Protein AF-A0A2V4CWS7-F1 (afdb_monomer_lite)

Radius of gyration: 24.51 Å; chains: 1; bounding box: 52×24×79 Å

Structure (mmCIF, N/CA/C/O backbone):
data_AF-A0A2V4CWS7-F1
#
_entry.id   AF-A0A2V4CWS7-F1
#
loop_
_atom_site.group_PDB
_atom_site.id
_atom_site.type_symbol
_atom_site.label_atom_id
_atom_site.label_alt_id
_atom_site.label_comp_id
_atom_site.label_asym_id
_atom_site.label_entity_id
_atom_site.label_seq_id
_atom_site.pdbx_PDB_ins_code
_atom_site.Cartn_x
_atom_site.Cartn_y
_atom_site.Cartn_z
_atom_site.occupancy
_atom_site.B_iso_or_equiv
_atom_site.auth_seq_id
_atom_site.auth_comp_id
_atom_site.auth_asym_id
_atom_site.auth_atom_id
_atom_site.pdbx_PDB_model_num
ATOM 1 N N . MET A 1 1 ? 13.558 13.439 42.059 1.00 56.22 1 MET A N 1
ATOM 2 C CA . MET A 1 1 ? 12.792 12.190 41.834 1.00 56.22 1 MET A CA 1
ATOM 3 C C . MET A 1 1 ? 11.268 12.366 41.922 1.00 56.22 1 MET A C 1
ATOM 5 O O . MET A 1 1 ? 10.582 11.466 41.477 1.00 56.22 1 MET A O 1
ATOM 9 N N . GLN A 1 2 ? 10.715 13.491 42.409 1.00 59.56 2 GLN A N 1
ATOM 10 C CA . GLN A 1 2 ? 9.252 13.687 42.513 1.00 59.56 2 GLN A CA 1
ATOM 11 C C . GLN A 1 2 ? 8.524 13.942 41.176 1.00 59.56 2 GLN A C 1
ATOM 13 O O . GLN A 1 2 ? 7.379 13.542 41.034 1.00 59.56 2 GLN A O 1
ATOM 18 N N . ALA A 1 3 ? 9.189 14.529 40.176 1.00 64.94 3 ALA A N 1
ATOM 19 C CA . ALA A 1 3 ? 8.548 14.886 38.903 1.00 64.94 3 ALA A CA 1
ATOM 20 C C . ALA A 1 3 ? 8.101 13.682 38.047 1.00 64.94 3 ALA A C 1
ATOM 22 O O . ALA A 1 3 ? 7.233 13.827 37.197 1.00 64.94 3 ALA A O 1
ATOM 23 N N . SER A 1 4 ? 8.694 12.499 38.243 1.00 65.25 4 SER A N 1
ATOM 24 C CA . SER A 1 4 ? 8.361 11.310 37.446 1.00 65.25 4 SER A CA 1
ATOM 25 C C . SER A 1 4 ? 7.054 10.647 37.890 1.00 65.25 4 SER A C 1
ATOM 27 O O . SER A 1 4 ? 6.318 10.175 37.035 1.00 65.25 4 SER A O 1
ATOM 29 N N . GLY A 1 5 ? 6.741 10.660 39.192 1.00 77.62 5 GLY A N 1
ATOM 30 C CA . GLY A 1 5 ? 5.494 10.084 39.713 1.00 77.62 5 GLY A CA 1
ATOM 31 C C . GLY A 1 5 ? 4.255 10.906 39.352 1.00 77.62 5 GLY A C 1
ATOM 32 O O . GLY A 1 5 ? 3.229 10.339 39.008 1.00 77.62 5 GLY A O 1
ATOM 33 N N . ASP A 1 6 ? 4.388 12.233 39.339 1.00 81.94 6 ASP A N 1
ATOM 34 C CA . ASP A 1 6 ? 3.304 13.178 39.026 1.00 81.94 6 ASP A CA 1
ATOM 35 C C . ASP A 1 6 ? 2.840 13.059 37.556 1.00 81.94 6 ASP A C 1
ATOM 37 O O . ASP A 1 6 ? 1.653 13.054 37.237 1.00 81.94 6 ASP A O 1
ATOM 41 N N . ILE A 1 7 ? 3.790 12.862 36.632 1.00 78.75 7 ILE A N 1
ATOM 42 C CA . ILE A 1 7 ? 3.502 12.631 35.207 1.00 78.75 7 ILE A CA 1
ATOM 43 C C . ILE A 1 7 ? 2.825 11.270 34.996 1.00 78.75 7 ILE A C 1
ATOM 45 O O . ILE A 1 7 ? 1.936 11.149 34.156 1.00 78.75 7 ILE A O 1
ATOM 49 N N . GLU A 1 8 ? 3.242 10.246 35.738 1.00 79.75 8 GLU A N 1
ATOM 50 C CA . GLU A 1 8 ? 2.711 8.886 35.628 1.00 79.75 8 GLU A CA 1
ATOM 51 C C . GLU A 1 8 ? 1.284 8.784 36.190 1.00 79.75 8 GLU A C 1
ATOM 53 O O . GLU A 1 8 ? 0.434 8.129 35.589 1.00 79.75 8 GLU A O 1
ATOM 58 N N . GLU A 1 9 ? 0.987 9.520 37.264 1.00 82.00 9 GLU A N 1
ATOM 59 C CA . GLU A 1 9 ? -0.355 9.662 37.837 1.00 82.00 9 GLU A CA 1
ATOM 60 C C . GLU A 1 9 ? -1.305 10.411 36.889 1.00 82.00 9 GLU A C 1
ATOM 62 O O . GLU A 1 9 ? -2.401 9.930 36.596 1.00 82.00 9 GLU A O 1
ATOM 67 N N . HIS A 1 10 ? -0.862 11.527 36.300 1.00 78.69 10 HIS A N 1
ATOM 68 C CA . HIS A 1 10 ? -1.642 12.238 35.284 1.00 78.69 10 HIS A CA 1
ATOM 69 C C . HIS A 1 10 ? -1.823 11.434 33.984 1.00 78.69 10 HIS A C 1
ATOM 71 O O . HIS A 1 10 ? -2.877 11.511 33.353 1.00 78.69 10 HIS A O 1
ATOM 77 N N . LEU A 1 11 ? -0.836 10.630 33.575 1.00 78.69 11 LEU A N 1
ATOM 78 C CA . LEU A 1 11 ? -0.971 9.695 32.452 1.00 78.69 11 LEU A CA 1
ATOM 79 C C . LEU A 1 11 ? -1.973 8.579 32.758 1.00 78.69 11 LEU A C 1
ATOM 81 O O . LEU A 1 11 ? -2.758 8.222 31.8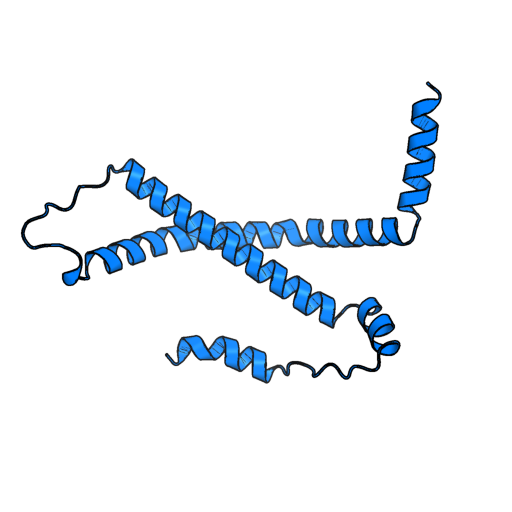79 1.00 78.69 11 LEU A O 1
ATOM 85 N N . ALA A 1 12 ? -1.966 8.043 33.979 1.00 77.81 12 ALA A N 1
ATOM 86 C CA . ALA A 1 12 ? -2.912 7.021 34.414 1.00 77.81 12 ALA A CA 1
ATOM 87 C C . ALA A 1 12 ? -4.354 7.555 34.413 1.00 77.81 12 ALA A C 1
ATOM 89 O O . ALA A 1 12 ? -5.248 6.893 33.885 1.00 77.81 12 ALA A O 1
ATOM 90 N N . ASP A 1 13 ? -4.562 8.781 34.894 1.00 79.69 13 ASP A N 1
ATOM 91 C CA . ASP A 1 13 ? -5.868 9.449 34.887 1.00 79.69 13 ASP A CA 1
ATOM 92 C C . ASP A 1 13 ? -6.350 9.753 33.450 1.00 79.69 13 ASP A C 1
ATOM 94 O O . ASP A 1 13 ? -7.499 9.492 33.078 1.00 79.69 13 ASP A O 1
ATOM 98 N N . LEU A 1 14 ? -5.441 10.181 32.561 1.00 79.69 14 LEU A N 1
ATOM 99 C CA . LEU A 1 14 ? -5.735 10.354 31.132 1.00 79.69 14 LEU A CA 1
ATOM 100 C C . LEU A 1 14 ? -6.043 9.028 30.421 1.00 79.69 14 LEU A C 1
ATOM 102 O O . LEU A 1 14 ? -6.895 9.005 29.528 1.00 79.69 14 LEU A O 1
ATOM 106 N N . MET A 1 15 ? -5.387 7.930 30.799 1.00 75.50 15 MET A N 1
ATOM 107 C CA . MET A 1 15 ? -5.651 6.594 30.259 1.00 75.50 15 MET A CA 1
ATOM 108 C C . MET A 1 15 ? -6.999 6.027 30.713 1.00 75.50 15 MET A C 1
ATOM 110 O O . MET A 1 15 ? -7.648 5.330 29.928 1.00 75.50 15 MET A O 1
ATOM 114 N N . ASP A 1 16 ? -7.434 6.333 31.936 1.00 79.88 16 ASP A N 1
ATOM 115 C CA . ASP A 1 16 ? -8.718 5.868 32.472 1.00 79.88 16 ASP A CA 1
ATOM 116 C C . ASP A 1 16 ? -9.902 6.764 32.051 1.00 79.88 16 ASP A C 1
ATOM 118 O O . ASP A 1 16 ? -11.072 6.350 32.091 1.00 79.88 16 ASP A O 1
ATOM 122 N N . SER A 1 17 ? -9.592 7.963 31.542 1.00 81.56 17 SER A N 1
ATOM 123 C CA . SER A 1 17 ? -10.551 8.877 30.927 1.00 81.56 17 SER A CA 1
ATOM 124 C C . SER A 1 17 ? -11.232 8.275 29.677 1.00 81.56 17 SER A C 1
ATOM 126 O O . SER A 1 17 ? -10.676 7.401 28.998 1.00 81.56 17 SER A O 1
ATOM 128 N N . PRO A 1 18 ? -12.423 8.773 29.287 1.00 74.19 18 PRO A N 1
ATOM 129 C CA . PRO A 1 18 ? -13.110 8.344 28.065 1.00 74.19 18 PRO A CA 1
ATOM 130 C C . PRO A 1 18 ? -12.248 8.462 26.796 1.00 74.19 18 PRO A C 1
ATOM 132 O O . PRO A 1 18 ? -12.389 7.654 25.880 1.00 74.19 18 PRO A O 1
ATOM 135 N N . GLY A 1 19 ? -11.332 9.438 26.748 1.00 70.06 19 GLY A N 1
ATOM 136 C CA . GLY A 1 19 ? -10.380 9.604 25.648 1.00 70.06 19 GLY A CA 1
ATOM 137 C C . GLY A 1 19 ? -9.281 8.539 25.645 1.00 70.06 19 GLY A C 1
ATOM 138 O O . GLY A 1 19 ? -8.974 7.981 24.593 1.00 70.06 19 GLY A O 1
ATOM 139 N N . GLY A 1 20 ? -8.737 8.191 26.814 1.00 75.75 20 GLY A N 1
ATOM 140 C CA . GLY A 1 20 ? -7.714 7.151 26.959 1.00 75.75 20 GLY A CA 1
ATOM 141 C C . GLY A 1 20 ? -8.209 5.759 26.566 1.00 75.75 20 GLY A C 1
ATOM 142 O O . GLY A 1 20 ? -7.530 5.034 25.834 1.00 75.75 20 GLY A O 1
ATOM 143 N N . LYS A 1 21 ? -9.446 5.422 26.946 1.00 77.00 21 LYS A N 1
ATOM 144 C CA . LYS A 1 21 ? -10.105 4.163 26.557 1.00 77.00 21 LYS A CA 1
ATOM 145 C C . LYS A 1 21 ? -10.344 4.068 25.047 1.00 77.00 21 LYS A C 1
ATOM 147 O O . LYS A 1 21 ? -10.079 3.019 24.462 1.00 77.00 21 LYS A O 1
ATOM 152 N N . LEU A 1 22 ? -10.739 5.167 24.395 1.00 74.31 22 LEU A N 1
ATOM 153 C CA . LEU A 1 22 ? -10.857 5.238 22.931 1.00 74.31 22 LEU A CA 1
ATOM 154 C C . LEU A 1 22 ? -9.506 5.029 22.231 1.00 74.31 22 LEU A C 1
ATOM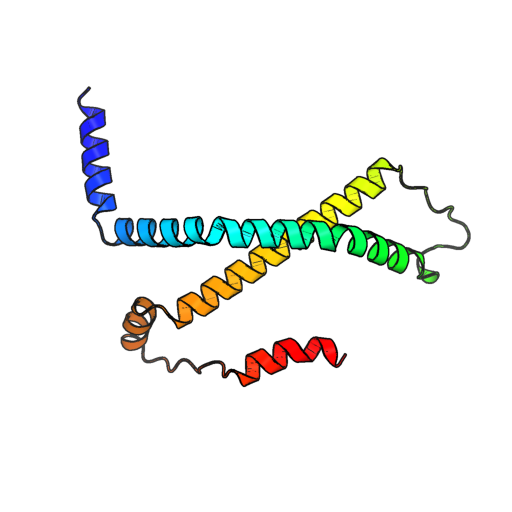 156 O O . LEU A 1 22 ? -9.426 4.287 21.252 1.00 74.31 22 LEU A O 1
ATOM 160 N N . LEU A 1 23 ? -8.429 5.638 22.737 1.00 79.00 23 LEU A N 1
ATOM 161 C CA . LEU A 1 23 ? -7.084 5.447 22.183 1.00 79.00 23 LEU A CA 1
ATOM 162 C C . LEU A 1 23 ? -6.608 3.996 22.324 1.00 79.00 23 LEU A C 1
ATOM 164 O O . LEU A 1 23 ? -6.027 3.443 21.386 1.00 79.00 23 LEU A O 1
ATOM 168 N N . LEU A 1 24 ? -6.883 3.359 23.465 1.00 76.75 24 LEU A N 1
ATOM 169 C CA . LEU A 1 24 ? -6.567 1.948 23.695 1.00 76.75 24 LEU A CA 1
ATOM 170 C C . LEU A 1 24 ? -7.340 1.021 22.748 1.00 76.75 24 LEU A C 1
ATOM 172 O O . LEU A 1 24 ? -6.756 0.066 22.223 1.00 76.75 24 LEU A O 1
ATOM 176 N N . GLU A 1 25 ? -8.612 1.315 22.481 1.00 74.62 25 GLU A N 1
ATOM 177 C CA . GLU A 1 25 ? -9.455 0.548 21.559 1.00 74.62 25 GLU A CA 1
ATOM 178 C C . GLU A 1 25 ? -9.002 0.707 20.096 1.00 74.62 25 GLU A C 1
ATOM 180 O O . GLU A 1 25 ? -8.847 -0.283 19.378 1.00 74.62 25 GLU A O 1
ATOM 185 N N . ILE A 1 26 ? -8.670 1.930 19.662 1.00 75.69 26 ILE A N 1
ATOM 186 C CA . ILE A 1 26 ? -8.095 2.189 18.330 1.00 75.69 26 ILE A CA 1
ATOM 187 C C . ILE A 1 26 ? -6.753 1.466 18.180 1.00 75.69 26 ILE A C 1
ATOM 189 O O . ILE A 1 26 ? -6.513 0.798 17.171 1.00 75.69 26 ILE A O 1
ATOM 193 N N . ARG A 1 27 ? -5.884 1.544 1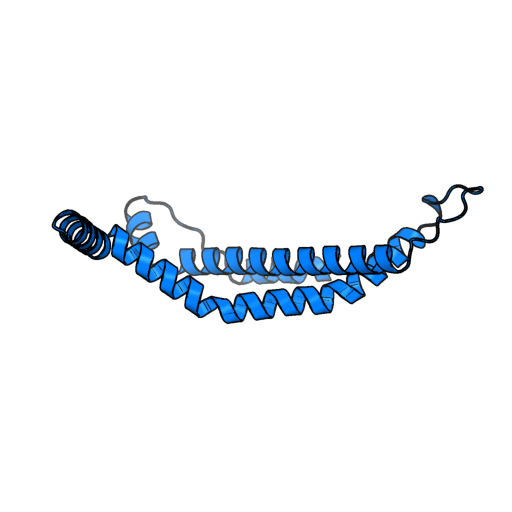9.196 1.00 79.56 27 ARG A N 1
ATOM 194 C CA . ARG A 1 27 ? -4.580 0.870 19.193 1.00 79.56 27 ARG A CA 1
ATOM 195 C C . ARG A 1 27 ? -4.740 -0.638 19.052 1.00 79.56 27 ARG A C 1
ATOM 197 O O . ARG A 1 27 ? -4.084 -1.240 18.205 1.00 79.56 27 ARG A O 1
ATOM 204 N N . THR A 1 28 ? -5.601 -1.257 19.856 1.00 77.12 28 THR A N 1
ATOM 205 C CA . THR A 1 28 ? -5.842 -2.705 19.764 1.00 77.12 28 THR A CA 1
ATOM 206 C C . THR A 1 28 ? -6.445 -3.091 18.417 1.00 77.12 28 THR A C 1
ATOM 208 O O . THR A 1 28 ? -6.059 -4.120 17.861 1.00 77.12 28 THR A O 1
ATOM 211 N N . HIS A 1 29 ? -7.309 -2.254 17.839 1.00 73.19 29 HIS A N 1
ATOM 212 C CA . HIS A 1 29 ? -7.855 -2.481 16.504 1.00 73.19 29 HIS A CA 1
ATOM 213 C C . HIS A 1 29 ? -6.778 -2.439 15.406 1.00 73.19 29 HIS A C 1
ATOM 215 O O . HIS A 1 29 ? -6.709 -3.354 14.583 1.00 73.19 29 HIS A O 1
ATOM 221 N N . ILE A 1 30 ? -5.908 -1.422 15.415 1.00 76.19 30 ILE A N 1
ATOM 222 C CA . ILE A 1 30 ? -4.823 -1.267 14.432 1.00 76.19 30 ILE A CA 1
ATOM 223 C C . ILE A 1 30 ? -3.800 -2.399 14.569 1.00 76.19 30 ILE A C 1
ATOM 225 O O . ILE A 1 30 ? -3.464 -3.044 13.577 1.00 76.19 30 ILE A O 1
ATOM 229 N N . VAL A 1 31 ? -3.341 -2.689 15.791 1.00 81.12 31 VAL A N 1
ATOM 230 C CA . VAL A 1 31 ? -2.321 -3.723 16.043 1.00 81.12 31 VAL A CA 1
ATOM 231 C C . VAL A 1 31 ? -2.830 -5.109 15.643 1.00 81.12 31 VAL A C 1
ATOM 233 O O . VAL A 1 31 ? -2.100 -5.876 15.020 1.00 81.12 31 VAL A O 1
ATOM 236 N N . LYS A 1 32 ? -4.103 -5.425 15.915 1.00 81.06 32 LYS A N 1
ATOM 237 C CA . LYS A 1 32 ? -4.698 -6.716 15.538 1.00 81.06 32 LYS A CA 1
ATOM 238 C C . LYS A 1 32 ? -4.818 -6.899 14.022 1.00 81.06 32 LYS A C 1
ATOM 240 O O . LYS A 1 32 ? -4.737 -8.026 13.539 1.00 81.06 32 LYS A O 1
ATOM 245 N N . ARG A 1 33 ? -5.016 -5.811 13.270 1.00 79.81 33 ARG A N 1
ATOM 246 C CA . ARG A 1 33 ? -5.141 -5.834 11.801 1.00 79.81 33 ARG A CA 1
ATOM 247 C C . ARG A 1 33 ? -3.827 -5.599 11.059 1.00 79.81 33 ARG A C 1
ATOM 249 O O . ARG A 1 33 ? -3.765 -5.834 9.855 1.00 79.81 33 ARG A O 1
ATOM 256 N N . MET A 1 34 ? -2.766 -5.220 11.766 1.00 84.00 34 MET A N 1
ATOM 257 C CA . MET A 1 34 ? -1.414 -5.067 11.229 1.00 84.00 34 MET A CA 1
ATOM 258 C C . MET A 1 34 ? -0.933 -6.244 10.359 1.00 84.00 34 MET A C 1
ATOM 260 O O . MET A 1 34 ? -0.425 -5.969 9.272 1.00 84.00 34 MET A O 1
ATOM 264 N N . PRO A 1 35 ? -1.132 -7.531 10.727 1.00 87.81 35 PRO A N 1
ATOM 265 C CA . PRO A 1 35 ? -0.723 -8.638 9.859 1.00 87.81 35 PRO A CA 1
ATOM 266 C C . PRO A 1 35 ? -1.497 -8.679 8.535 1.00 87.81 35 PRO A C 1
ATOM 268 O O . PRO A 1 35 ? -0.909 -8.964 7.498 1.00 87.81 35 PRO A O 1
ATOM 271 N N . VAL A 1 36 ? -2.790 -8.340 8.535 1.00 88.00 36 VAL A N 1
ATOM 272 C CA . VAL A 1 36 ? -3.604 -8.290 7.308 1.00 88.00 36 VAL A CA 1
ATOM 273 C C . VAL A 1 36 ? -3.113 -7.178 6.382 1.00 88.00 36 VAL A C 1
ATOM 275 O O . VAL A 1 36 ? -2.954 -7.401 5.184 1.00 88.00 36 VAL A O 1
ATOM 278 N N . MET A 1 37 ? -2.811 -6.002 6.938 1.00 87.38 37 MET A N 1
ATOM 279 C CA . MET A 1 37 ? -2.249 -4.884 6.174 1.00 87.38 37 MET A CA 1
ATOM 280 C C . MET A 1 37 ? -0.866 -5.218 5.608 1.00 87.38 37 MET A C 1
ATOM 282 O O . MET A 1 37 ? -0.596 -4.924 4.447 1.00 87.38 37 MET A O 1
ATOM 286 N N . ALA A 1 38 ? -0.011 -5.878 6.393 1.00 91.75 38 ALA A N 1
ATOM 287 C CA . ALA A 1 38 ? 1.302 -6.316 5.933 1.00 91.75 38 ALA A CA 1
ATOM 288 C C . ALA A 1 38 ? 1.185 -7.313 4.770 1.00 91.75 38 ALA A C 1
ATOM 290 O O . ALA A 1 38 ? 1.841 -7.140 3.746 1.00 91.75 38 ALA A O 1
ATOM 291 N N . VAL A 1 39 ? 0.304 -8.313 4.883 1.00 93.56 39 VAL A N 1
ATOM 292 C CA . VAL A 1 39 ? 0.044 -9.268 3.795 1.00 93.56 39 VAL A CA 1
ATOM 293 C C . VAL A 1 39 ? -0.456 -8.545 2.546 1.00 93.56 39 VAL A C 1
ATOM 295 O O . VAL A 1 39 ? 0.073 -8.782 1.465 1.00 93.56 39 VAL A O 1
ATOM 298 N N . ALA A 1 40 ? -1.417 -7.630 2.677 1.00 92.06 40 ALA A N 1
ATOM 299 C CA . ALA A 1 40 ? -1.927 -6.864 1.542 1.00 92.06 40 ALA A CA 1
ATOM 300 C C . ALA A 1 40 ? -0.843 -6.015 0.861 1.00 92.06 40 ALA A C 1
ATOM 302 O O . ALA A 1 40 ? -0.786 -5.968 -0.367 1.00 92.06 40 ALA A O 1
ATOM 303 N N . PHE A 1 41 ? 0.047 -5.398 1.642 1.00 94.31 41 PHE A N 1
ATOM 304 C CA . PHE A 1 41 ? 1.196 -4.668 1.114 1.00 94.31 41 PHE A CA 1
ATOM 305 C C . PHE A 1 41 ? 2.120 -5.579 0.299 1.00 94.31 41 PHE A C 1
ATOM 307 O O . PHE A 1 41 ? 2.461 -5.245 -0.833 1.00 94.31 41 PHE A O 1
ATOM 314 N N . PHE A 1 42 ? 2.493 -6.745 0.838 1.00 96.19 42 PHE A N 1
ATOM 315 C CA . PHE A 1 42 ? 3.353 -7.694 0.125 1.00 96.19 42 PHE A CA 1
ATOM 316 C C . PHE A 1 42 ? 2.680 -8.282 -1.114 1.00 96.19 42 PHE A C 1
ATOM 318 O O . PHE A 1 42 ? 3.344 -8.451 -2.131 1.00 96.19 42 PHE A O 1
ATOM 325 N N . VAL A 1 43 ? 1.372 -8.543 -1.073 1.00 95.50 43 VAL A N 1
ATOM 326 C CA . VAL A 1 43 ? 0.607 -8.950 -2.260 1.00 95.50 43 VAL A CA 1
ATOM 327 C C . VAL A 1 43 ? 0.672 -7.859 -3.326 1.00 95.50 43 VAL A C 1
ATOM 329 O O . VAL A 1 43 ? 1.029 -8.151 -4.465 1.00 95.50 43 VAL A O 1
ATOM 332 N N . GLY A 1 44 ? 0.414 -6.601 -2.959 1.00 93.00 44 GLY A N 1
ATOM 333 C CA . GLY A 1 44 ? 0.535 -5.470 -3.879 1.00 93.00 44 GLY A CA 1
ATOM 334 C C . GLY A 1 44 ? 1.957 -5.289 -4.418 1.00 93.00 44 GLY A C 1
ATOM 335 O O . GLY A 1 44 ? 2.124 -4.965 -5.588 1.00 93.00 44 GLY A O 1
ATOM 336 N N . LEU A 1 45 ? 2.985 -5.584 -3.619 1.00 94.44 45 LEU A N 1
ATOM 337 C CA . LEU A 1 45 ? 4.381 -5.559 -4.056 1.00 94.44 45 LEU A CA 1
ATOM 338 C C . LEU A 1 45 ? 4.689 -6.674 -5.076 1.00 94.44 45 LEU A C 1
ATOM 340 O O . LEU A 1 45 ? 5.259 -6.415 -6.135 1.00 94.44 45 LEU A O 1
ATOM 344 N N . ILE A 1 46 ? 4.294 -7.915 -4.773 1.00 95.44 46 ILE A N 1
ATOM 345 C CA . ILE A 1 46 ? 4.533 -9.090 -5.626 1.00 95.44 46 ILE A CA 1
ATOM 346 C C . ILE A 1 46 ? 3.794 -8.950 -6.955 1.00 95.44 46 ILE A C 1
ATOM 348 O O . ILE A 1 46 ? 4.362 -9.245 -8.001 1.00 95.44 46 ILE A O 1
ATOM 352 N N . VAL A 1 47 ? 2.545 -8.485 -6.915 1.00 94.94 47 VAL A N 1
ATOM 353 C CA . VAL A 1 47 ? 1.699 -8.288 -8.098 1.00 94.94 47 VAL A CA 1
ATOM 354 C C . VAL A 1 47 ? 2.104 -7.025 -8.861 1.00 94.94 47 VAL A C 1
ATOM 356 O O . VAL A 1 47 ? 2.121 -7.017 -10.087 1.00 94.94 47 VAL A O 1
ATOM 359 N N . GLY A 1 48 ? 2.508 -5.965 -8.165 1.00 92.62 48 GLY A N 1
ATOM 360 C CA . GLY A 1 48 ? 2.908 -4.710 -8.793 1.00 92.62 48 GLY A CA 1
ATOM 361 C C . GLY A 1 48 ? 4.183 -4.819 -9.626 1.00 92.62 48 GLY A C 1
ATOM 362 O O . GLY A 1 48 ? 4.308 -4.123 -10.629 1.00 92.62 48 GLY A O 1
ATOM 363 N N . TYR A 1 49 ? 5.105 -5.720 -9.271 1.00 90.31 49 TYR A N 1
ATOM 364 C CA . TYR A 1 49 ? 6.345 -5.918 -10.024 1.00 90.31 49 TYR A CA 1
ATOM 365 C C . TYR A 1 49 ? 6.124 -6.375 -11.487 1.00 90.31 49 TYR A C 1
ATOM 367 O O . TYR A 1 49 ? 6.653 -5.717 -12.388 1.00 90.31 49 TYR A O 1
ATOM 375 N N . PRO A 1 50 ? 5.354 -7.447 -11.781 1.00 91.38 50 PRO A N 1
ATOM 376 C CA . PRO A 1 50 ? 5.020 -7.816 -13.155 1.00 91.38 50 PRO A CA 1
ATOM 377 C C . PRO A 1 50 ? 4.090 -6.801 -13.831 1.00 91.38 50 PRO A C 1
ATOM 379 O O . PRO A 1 50 ? 4.281 -6.533 -15.015 1.00 91.38 50 PRO A O 1
ATOM 382 N N . LEU A 1 51 ? 3.150 -6.171 -13.110 1.00 92.06 51 LEU A N 1
ATOM 383 C CA . LEU A 1 51 ? 2.312 -5.115 -13.701 1.00 92.06 51 LEU A CA 1
ATOM 384 C C . LEU A 1 51 ? 3.136 -3.927 -14.199 1.00 92.06 51 LEU A C 1
ATOM 386 O O . LEU A 1 51 ? 2.829 -3.380 -15.253 1.00 92.06 51 LEU A O 1
ATOM 390 N N . ALA A 1 52 ? 4.192 -3.544 -13.481 1.00 88.56 52 ALA A N 1
ATOM 391 C CA . ALA A 1 52 ? 5.085 -2.481 -13.924 1.00 88.56 52 ALA A CA 1
ATOM 392 C C . ALA A 1 52 ? 5.769 -2.826 -15.256 1.00 88.56 52 ALA A C 1
ATOM 394 O O . ALA A 1 52 ? 5.956 -1.947 -16.090 1.00 88.56 52 ALA A O 1
ATOM 395 N N . ALA A 1 53 ? 6.123 -4.098 -15.476 1.00 85.31 53 ALA A N 1
ATOM 396 C CA . ALA A 1 53 ? 6.702 -4.537 -16.745 1.00 85.31 53 ALA A CA 1
ATOM 397 C C . ALA A 1 53 ? 5.697 -4.395 -17.897 1.00 85.31 53 ALA A C 1
ATOM 399 O O . ALA A 1 53 ? 6.042 -3.811 -18.919 1.00 85.31 53 ALA A O 1
ATOM 400 N N . ILE A 1 54 ? 4.454 -4.841 -17.684 1.00 88.50 54 ILE A N 1
ATOM 401 C CA . ILE A 1 54 ? 3.365 -4.718 -18.666 1.00 88.50 54 ILE A CA 1
ATOM 402 C C . ILE A 1 54 ? 3.053 -3.245 -18.946 1.00 88.50 54 ILE A C 1
ATOM 404 O O . ILE A 1 54 ? 2.884 -2.859 -20.095 1.00 88.50 54 ILE A O 1
ATOM 408 N N . GLY A 1 55 ? 3.005 -2.403 -17.910 1.00 84.50 55 GLY A N 1
ATOM 409 C CA . GLY A 1 55 ? 2.737 -0.972 -18.060 1.00 84.50 55 GLY A CA 1
ATOM 410 C C . GLY A 1 55 ? 3.815 -0.250 -18.870 1.00 84.50 55 GLY A C 1
ATOM 411 O O . GLY A 1 55 ? 3.488 0.600 -19.694 1.00 84.50 55 GLY A O 1
ATOM 412 N N . VAL A 1 56 ? 5.089 -0.608 -18.679 1.00 79.69 56 VAL A N 1
ATOM 413 C CA . VAL A 1 56 ? 6.187 -0.062 -19.491 1.00 79.69 56 VAL A CA 1
ATOM 414 C C . VAL A 1 56 ? 6.126 -0.588 -20.924 1.00 79.69 56 VAL A C 1
ATOM 416 O O . VAL A 1 56 ? 6.265 0.199 -21.852 1.00 79.69 56 VAL A O 1
ATOM 419 N N . GLU A 1 57 ? 5.889 -1.884 -21.126 1.00 81.75 57 GLU A N 1
ATOM 420 C CA . GLU A 1 57 ? 5.754 -2.471 -22.465 1.00 81.75 57 GLU A CA 1
ATOM 421 C C . GLU A 1 57 ? 4.591 -1.848 -23.242 1.00 81.75 57 GLU A C 1
ATOM 423 O O . GLU A 1 57 ? 4.747 -1.499 -24.409 1.00 81.75 57 GLU A O 1
ATOM 428 N N . TRP A 1 58 ? 3.456 -1.631 -22.576 1.00 82.06 58 TRP A N 1
ATOM 429 C CA . TRP A 1 58 ? 2.312 -0.924 -23.139 1.00 82.06 58 TRP A CA 1
ATOM 430 C C . TRP A 1 58 ? 2.676 0.508 -23.546 1.00 82.06 58 TRP A C 1
ATOM 432 O O . TRP A 1 58 ? 2.393 0.911 -24.670 1.00 82.06 58 TRP A O 1
ATOM 442 N N . LEU A 1 59 ? 3.369 1.249 -22.673 1.00 76.00 59 LEU A N 1
ATOM 443 C CA . LEU A 1 59 ? 3.784 2.628 -22.943 1.00 76.00 59 LEU A CA 1
ATOM 444 C C . LEU A 1 59 ? 4.782 2.731 -24.108 1.00 76.00 59 LEU A C 1
ATOM 446 O O . LEU A 1 59 ? 4.779 3.717 -24.834 1.00 76.00 59 LEU A O 1
ATOM 450 N N . VAL A 1 60 ? 5.636 1.720 -24.279 1.00 71.56 60 VAL A N 1
ATOM 451 C CA . VAL A 1 60 ? 6.623 1.651 -25.368 1.00 71.56 60 VAL A CA 1
ATOM 452 C C . VAL A 1 60 ? 5.999 1.155 -26.678 1.00 71.56 60 VAL A C 1
ATOM 454 O O . VAL A 1 60 ? 6.450 1.545 -27.750 1.00 71.56 60 VAL A O 1
ATOM 457 N N . SER A 1 61 ? 4.968 0.309 -26.611 1.00 70.62 61 SER A N 1
ATOM 458 C CA . SER A 1 61 ? 4.297 -0.252 -27.795 1.00 70.62 61 SER A CA 1
ATOM 459 C C . SER A 1 61 ? 3.430 0.764 -28.537 1.00 70.62 61 SER A C 1
ATOM 461 O O . SER A 1 61 ? 3.098 0.545 -29.703 1.00 70.62 61 SER A O 1
ATOM 463 N N . ASP A 1 62 ? 3.059 1.869 -27.890 1.00 68.19 62 ASP A N 1
ATOM 464 C CA . ASP A 1 62 ? 2.336 2.952 -28.543 1.00 68.19 62 ASP A CA 1
ATOM 465 C C . ASP A 1 62 ? 3.311 3.765 -29.415 1.00 68.19 62 ASP A C 1
ATOM 467 O O . ASP A 1 62 ? 3.967 4.713 -28.978 1.00 68.19 62 ASP A O 1
ATOM 471 N N . ALA A 1 63 ? 3.440 3.341 -30.677 1.00 54.69 63 ALA A N 1
ATOM 472 C CA . ALA A 1 63 ? 4.398 3.850 -31.664 1.00 54.69 63 ALA A CA 1
ATOM 473 C C . ALA A 1 63 ? 4.289 5.366 -31.944 1.00 54.69 63 ALA A C 1
ATOM 475 O O . ALA A 1 63 ? 5.163 5.935 -32.589 1.00 54.69 63 ALA A O 1
ATOM 476 N N . ALA A 1 64 ? 3.243 6.035 -31.449 1.00 56.97 64 ALA A N 1
ATOM 477 C CA . ALA A 1 64 ? 3.049 7.479 -31.569 1.00 56.97 64 ALA A CA 1
ATOM 478 C C . ALA A 1 64 ? 3.866 8.316 -30.559 1.00 56.97 64 ALA A C 1
ATOM 480 O O . ALA A 1 64 ? 3.964 9.532 -30.719 1.00 56.97 64 ALA A O 1
ATOM 481 N N . LEU A 1 65 ? 4.442 7.699 -29.520 1.00 56.97 65 LEU A N 1
ATOM 482 C CA . LEU A 1 65 ? 5.239 8.394 -28.494 1.00 56.97 65 LEU A CA 1
ATOM 483 C C . LEU A 1 65 ? 6.735 8.487 -28.836 1.00 56.97 65 LEU A C 1
ATOM 485 O O . LEU A 1 65 ? 7.465 9.214 -28.161 1.00 56.97 65 LEU A O 1
ATOM 489 N N . ALA A 1 66 ? 7.193 7.777 -29.871 1.00 57.97 66 ALA A N 1
ATOM 490 C CA . ALA A 1 66 ? 8.583 7.765 -30.314 1.00 57.97 66 ALA A CA 1
ATOM 491 C C . ALA A 1 66 ? 8.716 8.506 -31.659 1.00 57.97 66 ALA A C 1
ATOM 493 O O . ALA A 1 66 ? 8.295 7.978 -32.685 1.00 57.97 66 ALA A O 1
ATOM 494 N N . PRO A 1 67 ? 9.283 9.727 -31.685 1.00 61.94 67 PRO A N 1
ATOM 495 C CA . PRO A 1 67 ? 9.656 10.397 -32.927 1.00 61.94 67 PRO A CA 1
ATOM 496 C C . PRO A 1 67 ? 10.588 9.523 -33.780 1.00 61.94 67 PRO A C 1
ATOM 498 O O . PRO A 1 67 ? 11.478 8.864 -33.237 1.00 61.94 67 PRO A O 1
ATOM 501 N N . ASP A 1 68 ? 10.448 9.594 -35.109 1.00 64.19 68 ASP A N 1
ATOM 502 C CA . ASP A 1 68 ? 11.136 8.761 -36.122 1.00 64.19 68 ASP A CA 1
ATOM 503 C C . ASP A 1 68 ? 12.684 8.777 -36.066 1.00 64.19 68 ASP A C 1
ATOM 505 O O . ASP A 1 68 ? 13.364 8.052 -36.792 1.00 64.19 68 ASP A O 1
ATOM 509 N N . ASN A 1 69 ? 13.270 9.611 -35.209 1.00 57.16 69 ASN A N 1
ATOM 510 C CA . ASN A 1 69 ? 14.692 9.928 -35.171 1.00 57.16 69 ASN A CA 1
ATOM 511 C C . ASN A 1 69 ? 15.229 10.098 -33.739 1.00 57.16 69 ASN A C 1
ATOM 513 O O . ASN A 1 69 ? 16.225 10.789 -33.520 1.00 57.16 69 ASN A O 1
ATOM 517 N N . THR A 1 70 ? 14.591 9.445 -32.764 1.00 59.84 70 THR A N 1
ATOM 518 C CA . THR A 1 70 ? 15.123 9.309 -31.401 1.00 59.84 70 THR A CA 1
ATOM 519 C C . THR A 1 70 ? 15.384 7.850 -31.058 1.00 59.84 70 THR A C 1
ATOM 521 O O . THR A 1 70 ? 14.472 7.029 -31.014 1.00 59.84 70 THR A O 1
ATOM 524 N N . GLU A 1 71 ? 16.650 7.544 -30.791 1.00 57.41 71 GLU A N 1
ATOM 525 C CA . GLU A 1 71 ? 17.086 6.275 -30.222 1.00 57.41 71 GLU A CA 1
ATOM 526 C C . GLU A 1 71 ? 16.500 6.164 -28.806 1.00 57.41 71 GLU A C 1
ATOM 528 O O . GLU A 1 71 ? 16.708 7.050 -27.972 1.00 57.41 71 GLU A O 1
ATOM 533 N N . ILE A 1 72 ? 15.708 5.119 -28.542 1.00 59.12 72 ILE A N 1
ATOM 534 C CA . ILE A 1 72 ? 15.166 4.857 -27.204 1.00 59.12 72 ILE A CA 1
ATOM 535 C C . ILE A 1 72 ? 16.366 4.724 -26.266 1.00 59.12 72 ILE A C 1
ATOM 537 O O . ILE A 1 72 ? 17.122 3.757 -26.360 1.00 59.12 72 ILE A O 1
ATOM 541 N N . ALA A 1 73 ? 16.557 5.707 -25.382 1.00 58.91 73 ALA A N 1
ATOM 542 C CA . ALA A 1 73 ? 17.627 5.667 -24.401 1.00 58.91 73 ALA A CA 1
ATOM 543 C C . ALA A 1 73 ? 17.451 4.398 -23.564 1.00 58.91 73 ALA A C 1
ATOM 545 O O . ALA A 1 73 ? 16.454 4.240 -22.854 1.00 58.91 73 ALA A O 1
ATOM 546 N N . VAL A 1 74 ? 18.402 3.473 -23.693 1.00 58.03 74 VAL A N 1
ATOM 547 C CA . VAL A 1 74 ? 18.424 2.241 -22.913 1.00 58.03 74 VAL A CA 1
ATOM 548 C C . VAL A 1 74 ? 18.546 2.657 -21.453 1.00 58.03 74 VAL A C 1
ATOM 550 O O . VAL A 1 74 ? 19.615 3.078 -21.012 1.00 58.03 74 VAL A O 1
ATOM 553 N N . LEU A 1 75 ? 17.434 2.595 -20.718 1.00 67.62 75 LEU A N 1
ATOM 554 C CA . LEU A 1 75 ? 17.440 2.817 -19.280 1.00 67.62 75 LEU A CA 1
ATOM 555 C C . LEU A 1 75 ? 18.476 1.869 -18.676 1.00 67.62 75 LEU A C 1
ATOM 557 O O . LEU A 1 75 ? 18.508 0.680 -19.016 1.00 67.62 75 LEU A O 1
ATOM 561 N N . SER A 1 76 ? 19.325 2.378 -17.785 1.00 79.81 76 SER A N 1
ATOM 562 C CA . SER A 1 76 ? 20.305 1.523 -17.126 1.00 79.81 76 SER A CA 1
ATOM 563 C C . SER A 1 76 ? 19.561 0.387 -16.409 1.00 79.81 76 SER A C 1
ATOM 565 O O . SER A 1 76 ? 18.497 0.634 -15.828 1.00 79.81 76 SER A O 1
ATOM 567 N N . PRO A 1 77 ? 20.075 -0.859 -16.398 1.00 81.62 77 PRO A N 1
ATOM 568 C CA . PRO A 1 77 ? 19.373 -1.989 -15.784 1.00 81.62 77 PRO A CA 1
ATOM 569 C C . PRO A 1 77 ? 18.893 -1.713 -14.350 1.00 81.62 77 PRO A C 1
ATOM 571 O O . PRO A 1 77 ? 17.837 -2.189 -13.930 1.00 81.62 77 PRO A O 1
ATOM 574 N N . VAL A 1 78 ? 19.634 -0.886 -13.607 1.00 89.81 78 VAL A N 1
ATOM 575 C CA . VAL A 1 78 ? 19.286 -0.478 -12.240 1.00 89.81 78 VAL A CA 1
ATOM 576 C C . VAL A 1 78 ? 18.095 0.483 -12.183 1.00 89.81 78 VAL A C 1
ATOM 578 O O . VAL A 1 78 ? 17.286 0.393 -11.262 1.00 89.81 78 VAL A O 1
ATOM 581 N N . GLU A 1 79 ? 17.944 1.370 -13.166 1.00 85.38 79 GLU A N 1
ATOM 582 C CA . GLU A 1 79 ? 16.841 2.333 -13.245 1.00 85.38 79 GLU A CA 1
ATOM 583 C C . GLU A 1 79 ? 15.528 1.611 -13.529 1.00 85.38 79 GLU A C 1
ATOM 585 O O . GLU A 1 79 ? 14.504 1.900 -12.910 1.00 85.38 79 GLU A O 1
ATOM 590 N N . PHE A 1 80 ? 15.572 0.595 -14.390 1.00 84.81 80 PHE A N 1
ATOM 591 C CA . PHE A 1 80 ? 14.402 -0.218 -14.694 1.00 84.81 80 PHE A CA 1
ATOM 592 C C . PHE A 1 80 ? 13.926 -1.010 -13.470 1.00 84.81 80 PHE A C 1
ATOM 594 O O . PHE A 1 80 ? 12.730 -1.060 -13.172 1.00 84.81 80 PHE A O 1
ATOM 601 N N . ILE A 1 81 ? 14.859 -1.573 -12.698 1.00 89.44 81 ILE A N 1
ATOM 602 C CA . ILE A 1 81 ? 14.542 -2.232 -11.425 1.00 89.44 81 ILE A CA 1
ATOM 603 C C . ILE A 1 81 ? 13.971 -1.220 -10.424 1.00 89.44 81 ILE A C 1
ATOM 605 O O . ILE A 1 81 ? 12.966 -1.506 -9.771 1.00 89.44 81 ILE A O 1
ATOM 609 N N . ALA A 1 82 ? 14.560 -0.025 -10.328 1.00 90.19 82 ALA A N 1
ATOM 610 C CA . ALA A 1 82 ? 14.086 1.022 -9.430 1.00 90.19 82 ALA A CA 1
ATOM 611 C C . ALA A 1 82 ? 12.650 1.465 -9.759 1.00 90.19 82 ALA A C 1
ATOM 613 O O . ALA A 1 82 ? 11.842 1.622 -8.841 1.00 90.19 82 ALA A O 1
ATOM 614 N N . ILE A 1 83 ? 12.302 1.609 -11.043 1.00 89.44 83 ILE A N 1
ATOM 615 C CA . ILE A 1 83 ? 10.932 1.920 -11.479 1.00 89.44 83 ILE A CA 1
ATOM 616 C C . ILE A 1 83 ? 9.967 0.816 -11.049 1.00 89.44 83 ILE A C 1
ATOM 618 O O . ILE A 1 83 ? 8.949 1.114 -10.422 1.00 89.44 83 ILE A O 1
ATOM 622 N N . LYS A 1 84 ? 10.297 -0.455 -11.309 1.00 90.25 84 LYS A N 1
ATOM 623 C CA . LYS A 1 84 ? 9.438 -1.585 -10.921 1.00 90.25 84 LYS A CA 1
ATOM 624 C C . LYS A 1 84 ? 9.203 -1.647 -9.416 1.00 90.25 84 LYS A C 1
ATOM 626 O O . LYS A 1 84 ? 8.071 -1.844 -8.987 1.00 90.25 84 LYS A O 1
ATOM 631 N N . ILE A 1 85 ? 10.248 -1.437 -8.613 1.00 93.19 85 ILE A N 1
ATOM 632 C CA . ILE A 1 85 ? 10.139 -1.427 -7.148 1.00 93.19 85 ILE A CA 1
ATOM 633 C C . ILE A 1 85 ? 9.275 -0.256 -6.676 1.00 93.19 85 ILE A C 1
ATOM 635 O O . ILE A 1 85 ? 8.405 -0.450 -5.831 1.00 93.19 85 ILE A O 1
ATOM 639 N N . ARG A 1 86 ? 9.478 0.950 -7.221 1.00 93.75 86 ARG A N 1
ATOM 640 C CA . ARG A 1 86 ? 8.677 2.130 -6.856 1.00 93.75 86 ARG A CA 1
ATOM 641 C C . ARG A 1 86 ? 7.206 1.943 -7.203 1.00 93.75 86 ARG A C 1
ATOM 643 O O . ARG A 1 86 ? 6.353 2.233 -6.370 1.00 93.75 86 ARG A O 1
ATOM 650 N N . PHE A 1 87 ? 6.914 1.424 -8.393 1.00 93.44 87 PHE A N 1
ATOM 651 C CA . PHE A 1 87 ? 5.550 1.128 -8.816 1.00 93.44 87 PHE A CA 1
ATOM 652 C C . PHE A 1 87 ? 4.904 0.066 -7.919 1.00 93.44 87 PHE A C 1
ATOM 654 O O . PHE A 1 87 ? 3.808 0.270 -7.404 1.00 93.44 87 PHE A O 1
ATOM 661 N N . ALA A 1 88 ? 5.611 -1.036 -7.661 1.00 94.44 88 ALA A N 1
ATOM 662 C CA . ALA A 1 88 ? 5.146 -2.102 -6.782 1.00 94.44 88 ALA A CA 1
ATOM 663 C C . ALA A 1 88 ? 4.875 -1.612 -5.351 1.00 94.44 88 ALA A C 1
ATOM 665 O O . ALA A 1 88 ? 3.844 -1.938 -4.763 1.00 94.44 88 ALA A O 1
ATOM 666 N N . ALA A 1 89 ? 5.765 -0.783 -4.801 1.00 95.44 89 ALA A N 1
ATOM 667 C CA . ALA A 1 89 ? 5.583 -0.173 -3.490 1.00 95.44 89 ALA A CA 1
ATOM 668 C C . ALA A 1 89 ? 4.370 0.768 -3.465 1.00 95.44 89 ALA A C 1
ATOM 670 O O . ALA A 1 89 ? 3.567 0.698 -2.536 1.00 95.44 89 ALA A O 1
ATOM 671 N N . ALA A 1 90 ? 4.199 1.606 -4.493 1.00 94.75 90 ALA A N 1
ATOM 672 C CA . ALA A 1 90 ? 3.040 2.487 -4.616 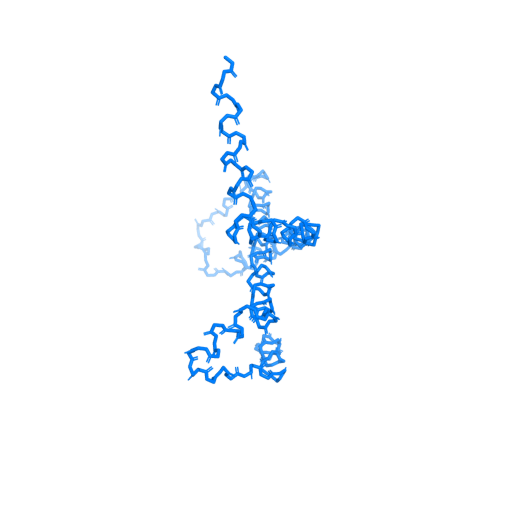1.00 94.75 90 ALA A CA 1
ATOM 673 C C . ALA A 1 90 ? 1.726 1.692 -4.684 1.00 94.75 90 ALA A C 1
ATOM 675 O O . ALA A 1 90 ? 0.768 2.035 -3.992 1.00 94.75 90 ALA A O 1
ATOM 676 N N . LEU A 1 91 ? 1.696 0.591 -5.442 1.00 95.00 91 LEU A N 1
ATOM 677 C CA . LEU A 1 91 ? 0.533 -0.293 -5.529 1.00 95.00 91 LEU A CA 1
ATOM 678 C C . LEU A 1 91 ? 0.228 -0.976 -4.188 1.00 95.00 91 LEU A C 1
ATOM 680 O O . LEU A 1 91 ? -0.927 -1.015 -3.764 1.00 95.00 91 LEU A O 1
ATOM 684 N N . GLY A 1 92 ? 1.255 -1.463 -3.486 1.00 94.38 92 GLY A N 1
ATOM 685 C CA . GLY A 1 92 ? 1.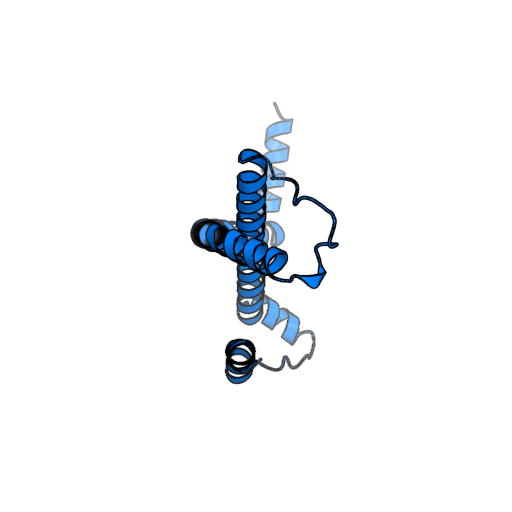118 -2.015 -2.137 1.00 94.38 92 GLY A CA 1
ATOM 686 C C . GLY A 1 92 ? 0.545 -1.001 -1.143 1.00 94.38 92 GLY A C 1
ATOM 687 O O . GLY A 1 92 ? -0.389 -1.321 -0.407 1.00 94.38 92 GLY A O 1
ATOM 688 N N . ILE A 1 93 ? 1.046 0.239 -1.153 1.00 94.94 93 ILE A N 1
ATOM 689 C CA . ILE A 1 93 ? 0.523 1.329 -0.311 1.00 94.94 93 ILE A CA 1
ATOM 690 C C . ILE A 1 93 ? -0.938 1.625 -0.664 1.00 94.94 93 ILE A C 1
ATOM 692 O O . ILE A 1 93 ? -1.765 1.762 0.237 1.00 94.94 93 ILE A O 1
ATOM 696 N N . LEU A 1 94 ? -1.279 1.682 -1.953 1.00 95.06 94 LEU A N 1
ATOM 697 C CA . LEU A 1 94 ? -2.642 1.935 -2.417 1.00 95.06 94 LEU A CA 1
ATOM 698 C C . LEU A 1 94 ? -3.614 0.827 -1.987 1.00 95.06 94 LEU A C 1
ATOM 700 O O . LEU A 1 94 ? -4.722 1.128 -1.539 1.00 95.06 94 LEU A O 1
ATOM 704 N N . MET A 1 95 ? -3.204 -0.443 -2.045 1.00 92.81 95 MET A N 1
ATOM 705 C CA . MET A 1 95 ? -3.999 -1.554 -1.512 1.00 92.81 95 MET A CA 1
ATOM 706 C C . MET A 1 95 ? -4.243 -1.408 -0.008 1.00 92.81 95 MET A C 1
ATOM 708 O O . MET A 1 95 ? -5.383 -1.534 0.439 1.00 92.81 95 MET A O 1
ATOM 712 N N . VAL A 1 96 ? -3.202 -1.105 0.774 1.00 92.94 96 VAL A N 1
ATOM 713 C CA . VAL A 1 96 ? -3.338 -0.895 2.226 1.00 92.94 96 VAL A CA 1
ATOM 714 C C . VAL A 1 96 ? -4.253 0.288 2.529 1.00 92.94 96 VAL A C 1
ATOM 716 O O . VAL A 1 96 ? -5.133 0.170 3.378 1.00 92.94 96 VAL A O 1
ATOM 719 N N . ALA A 1 97 ? -4.101 1.403 1.813 1.00 91.06 97 ALA A N 1
ATOM 720 C CA . ALA A 1 97 ? -4.956 2.573 1.973 1.00 91.06 97 ALA A CA 1
ATOM 721 C C . ALA A 1 97 ? -6.425 2.241 1.666 1.00 91.06 97 ALA A C 1
ATOM 723 O O . ALA A 1 97 ? -7.315 2.595 2.435 1.00 91.06 97 ALA A O 1
ATOM 724 N N . THR A 1 98 ? -6.681 1.494 0.591 1.00 89.19 98 THR A N 1
ATOM 725 C CA . THR A 1 98 ? -8.036 1.073 0.204 1.00 89.19 98 THR A CA 1
ATOM 726 C C . THR A 1 98 ? -8.655 0.144 1.249 1.00 89.19 98 THR A C 1
ATOM 728 O O . THR A 1 98 ? -9.823 0.304 1.607 1.00 89.19 98 THR A O 1
ATOM 731 N N . LEU A 1 99 ? -7.871 -0.793 1.793 1.00 87.69 99 LEU A N 1
ATOM 732 C CA . LEU A 1 99 ? -8.312 -1.667 2.881 1.00 87.69 99 LEU A CA 1
ATOM 733 C C . LEU A 1 99 ? -8.608 -0.888 4.158 1.00 87.69 99 LEU A C 1
ATOM 735 O O . LEU A 1 99 ? -9.630 -1.143 4.784 1.00 87.69 99 LEU A O 1
ATOM 739 N N . LEU A 1 100 ? -7.770 0.085 4.520 1.00 84.25 100 LEU A N 1
ATOM 740 C CA . LEU A 1 100 ? -8.011 0.956 5.669 1.00 84.25 100 LEU A CA 1
ATOM 741 C C . LEU A 1 100 ? -9.299 1.763 5.501 1.00 84.25 100 LEU A C 1
ATOM 743 O O . LEU A 1 100 ? -10.110 1.811 6.422 1.00 84.25 100 LEU A O 1
ATOM 747 N N . ILE A 1 101 ? -9.526 2.348 4.323 1.00 84.50 101 ILE A N 1
ATOM 748 C CA . ILE A 1 101 ? -10.765 3.075 4.020 1.00 84.50 101 ILE A CA 1
ATOM 749 C C . ILE A 1 101 ? -11.973 2.131 4.109 1.00 84.50 101 ILE A C 1
ATOM 751 O O . ILE A 1 101 ? -12.984 2.488 4.712 1.00 84.50 101 ILE A O 1
ATOM 755 N N . GLY A 1 102 ? -11.871 0.910 3.576 1.00 81.94 102 GLY A N 1
ATOM 756 C CA . GLY A 1 102 ? -12.925 -0.105 3.662 1.00 81.94 102 GLY A CA 1
ATOM 757 C C . GLY A 1 102 ? -13.196 -0.595 5.091 1.00 81.94 102 GLY A C 1
ATOM 758 O O . GLY A 1 102 ? -14.351 -0.773 5.488 1.00 81.94 102 GLY A O 1
ATOM 759 N N . ASP A 1 103 ? -12.151 -0.769 5.897 1.00 78.88 103 ASP A N 1
ATOM 760 C CA . ASP A 1 103 ? -12.243 -1.163 7.304 1.00 78.88 103 ASP A CA 1
ATOM 761 C C . ASP A 1 103 ? -12.862 -0.054 8.158 1.00 78.88 103 ASP A C 1
ATOM 763 O O . ASP A 1 103 ? -13.744 -0.328 8.971 1.00 78.88 103 ASP A O 1
ATOM 767 N N . VAL A 1 104 ? -12.476 1.205 7.934 1.00 71.44 104 VAL A N 1
ATOM 768 C CA . VAL A 1 104 ? -13.096 2.361 8.594 1.00 71.44 104 VAL A CA 1
ATOM 769 C C . VAL A 1 104 ? -14.546 2.515 8.151 1.00 71.44 104 VAL A C 1
ATOM 771 O O . VAL A 1 104 ? -15.411 2.690 9.001 1.00 71.44 104 VAL A O 1
ATOM 774 N N . ALA A 1 105 ? -14.854 2.385 6.859 1.00 71.50 105 ALA A N 1
ATOM 775 C CA . ALA A 1 105 ? -16.226 2.466 6.363 1.00 71.50 105 ALA A CA 1
ATOM 776 C C . ALA A 1 105 ? -17.111 1.357 6.958 1.00 71.50 105 ALA A C 1
ATOM 778 O O . ALA A 1 105 ? -18.211 1.620 7.445 1.00 71.50 105 ALA A O 1
ATOM 779 N N . SER A 1 106 ? -16.626 0.114 6.990 1.00 62.84 106 SER A N 1
ATOM 780 C CA . SER A 1 106 ? -17.366 -1.014 7.567 1.00 62.84 106 SER A CA 1
ATOM 781 C C . SER A 1 106 ? -17.453 -0.959 9.099 1.00 62.84 106 SER A C 1
ATOM 783 O O . SER A 1 106 ? -18.478 -1.343 9.668 1.00 62.84 106 SER A O 1
ATOM 785 N N . GLY A 1 107 ? -16.421 -0.441 9.771 1.00 60.81 107 GLY A N 1
ATOM 786 C CA . GLY A 1 107 ? -16.381 -0.191 11.212 1.00 60.81 107 GLY A CA 1
ATOM 787 C C . GLY A 1 107 ? -17.284 0.965 11.648 1.00 60.81 107 GLY A C 1
ATOM 788 O O . GLY A 1 107 ? -18.009 0.831 12.631 1.00 60.81 107 GLY A O 1
ATOM 789 N N . ALA A 1 108 ? -17.334 2.054 10.878 1.00 52.38 108 ALA A N 1
ATOM 790 C CA . ALA A 1 108 ? -18.233 3.189 11.090 1.00 52.38 108 ALA A CA 1
ATOM 791 C C . ALA A 1 108 ? -19.710 2.795 10.930 1.00 52.38 108 ALA A C 1
ATOM 793 O O . ALA A 1 108 ? -20.565 3.278 11.666 1.00 52.38 108 ALA A O 1
ATOM 794 N N . ILE A 1 109 ? -20.011 1.855 10.027 1.00 51.12 109 ILE A N 1
ATOM 795 C CA . ILE A 1 109 ? -21.357 1.278 9.872 1.00 51.12 109 ILE A CA 1
ATOM 796 C C . ILE A 1 109 ? -21.724 0.350 11.051 1.00 51.12 109 ILE A C 1
ATOM 798 O O . ILE A 1 109 ? -22.909 0.139 11.330 1.00 51.12 109 ILE A O 1
ATOM 802 N N . ARG A 1 110 ? -20.730 -0.215 11.754 1.00 49.59 110 ARG A N 1
ATOM 803 C CA . ARG A 1 110 ? -20.925 -1.207 12.827 1.00 49.59 110 ARG A CA 1
ATOM 804 C C . ARG A 1 110 ? -20.794 -0.669 14.253 1.00 49.59 110 ARG A C 1
ATOM 806 O O . ARG A 1 110 ? -21.273 -1.350 15.158 1.00 49.59 110 ARG A O 1
ATOM 813 N N . SER A 1 111 ? -20.187 0.494 14.489 1.00 46.91 111 SER A N 1
ATOM 814 C CA . SER A 1 111 ? -19.998 0.990 15.856 1.00 46.91 111 SER A CA 1
ATOM 815 C C . SER A 1 111 ? -21.311 1.519 16.457 1.00 46.91 111 SER A C 1
ATOM 817 O O . SER A 1 111 ? -22.010 2.371 15.902 1.00 46.91 111 SER A O 1
ATOM 819 N N . SER A 1 112 ? -21.664 0.998 17.634 1.00 50.25 112 SER A N 1
ATOM 820 C CA . SER A 1 112 ? -22.798 1.459 18.446 1.00 50.25 112 SER A CA 1
ATOM 821 C C . SER A 1 112 ? -22.633 2.914 18.905 1.00 50.25 112 SER A C 1
ATOM 823 O O . SER A 1 112 ? -23.630 3.600 19.110 1.00 50.25 112 SER A O 1
ATOM 825 N N . ALA A 1 113 ? -21.391 3.405 18.991 1.00 51.31 113 ALA A N 1
ATOM 826 C CA . ALA A 1 113 ? -21.058 4.786 19.335 1.00 51.31 113 ALA A CA 1
ATOM 827 C C . ALA A 1 113 ? -21.485 5.798 18.255 1.00 51.31 113 ALA A C 1
ATOM 829 O O . ALA A 1 113 ? -22.003 6.860 18.594 1.00 51.31 113 ALA A O 1
ATOM 830 N N . LEU A 1 114 ? -21.354 5.461 16.962 1.00 51.72 114 LEU A N 1
ATOM 831 C CA . LEU A 1 114 ? -21.913 6.290 15.889 1.00 51.72 114 LEU A CA 1
ATOM 832 C C . LEU A 1 114 ? -23.438 6.235 15.901 1.00 51.72 114 LEU A C 1
ATOM 834 O O . LEU A 1 114 ? -24.068 7.275 15.778 1.00 51.72 114 LEU A O 1
ATOM 838 N N . ARG A 1 115 ? -24.047 5.061 16.119 1.00 51.38 115 ARG A N 1
ATOM 839 C CA . ARG A 1 115 ? -25.511 4.949 16.250 1.00 51.38 115 ARG A CA 1
ATOM 840 C C . ARG A 1 115 ? -26.077 5.788 17.395 1.00 51.38 115 ARG A C 1
ATOM 842 O O . ARG A 1 115 ? -27.131 6.372 17.199 1.00 51.38 115 ARG A O 1
ATOM 849 N N . ALA A 1 116 ? -25.381 5.875 18.530 1.00 56.47 116 ALA A N 1
ATOM 850 C CA . ALA A 1 116 ? -25.778 6.720 19.657 1.00 56.47 116 ALA A CA 1
ATOM 851 C C . ALA A 1 116 ? -25.684 8.226 19.329 1.00 56.47 116 ALA A C 1
ATOM 853 O O . ALA A 1 116 ? -26.549 8.999 19.726 1.00 56.47 116 ALA A O 1
ATOM 854 N N . ARG A 1 117 ? -24.681 8.645 18.541 1.00 57.72 117 ARG A N 1
ATOM 855 C CA . ARG A 1 117 ? -24.541 10.037 18.065 1.00 57.72 117 ARG A CA 1
ATOM 856 C C . ARG A 1 117 ? -25.456 10.382 16.882 1.00 57.72 117 ARG A C 1
ATOM 858 O O . ARG A 1 117 ? -25.884 11.520 16.745 1.00 57.72 117 ARG A O 1
ATOM 865 N N . LEU A 1 118 ? -25.810 9.398 16.062 1.00 52.66 118 LEU A N 1
ATOM 866 C CA . LEU A 1 118 ? -26.770 9.504 14.956 1.00 52.66 118 LEU A CA 1
ATOM 867 C C . LEU A 1 118 ? -28.228 9.355 15.410 1.00 52.66 118 LEU A C 1
ATOM 869 O O . LEU A 1 118 ? -29.131 9.665 14.648 1.00 52.66 118 LEU A O 1
ATOM 873 N N . SER A 1 119 ? -28.488 8.883 16.631 1.00 53.47 119 SER A N 1
ATOM 874 C CA . SER A 1 119 ? -29.813 8.996 17.254 1.00 53.47 119 SER A CA 1
ATOM 875 C C . SER A 1 119 ? -30.057 10.373 17.877 1.00 53.47 119 SER A C 1
ATOM 877 O O . SER A 1 119 ? -31.209 10.750 18.048 1.00 53.47 119 SER A O 1
ATOM 879 N N . GLU A 1 120 ? -28.997 11.128 18.195 1.00 52.62 120 GLU A N 1
ATOM 880 C CA . GLU A 1 120 ? -29.094 12.535 18.627 1.00 52.62 120 GLU A CA 1
ATOM 881 C C . GLU A 1 120 ? -29.262 13.497 17.439 1.00 52.62 120 GLU A C 1
ATOM 883 O O . GLU A 1 120 ? -29.810 14.586 17.588 1.00 52.62 120 GLU A O 1
ATOM 888 N N . VAL A 1 121 ? -28.820 13.092 16.248 1.00 58.94 121 VAL A N 1
ATOM 889 C CA . VAL A 1 121 ? -28.921 13.871 15.012 1.00 58.94 121 VAL A CA 1
ATOM 890 C C . VAL A 1 121 ? -29.752 13.052 14.034 1.00 58.94 121 VAL A C 1
ATOM 892 O O . VAL A 1 121 ? -29.206 12.137 13.434 1.00 58.94 121 VAL A O 1
ATOM 895 N N . ASP A 1 122 ? -31.052 13.359 13.918 1.00 50.38 122 ASP A N 1
ATOM 896 C CA . ASP A 1 122 ? -32.095 12.671 13.126 1.00 50.38 122 ASP A CA 1
ATOM 897 C C . ASP A 1 122 ? -31.756 12.548 11.623 1.00 50.38 122 ASP A C 1
ATOM 899 O O . ASP A 1 122 ? -32.366 13.147 10.740 1.00 50.38 122 ASP A O 1
ATOM 903 N N . VAL A 1 123 ? -30.715 11.782 11.311 1.00 53.78 123 VAL A N 1
ATOM 904 C CA . VAL A 1 123 ? -30.194 11.561 9.971 1.00 53.78 123 VAL A CA 1
ATOM 905 C C . VAL A 1 123 ? -30.399 10.091 9.662 1.00 53.78 123 VAL A C 1
ATOM 907 O O . VAL A 1 123 ? -29.656 9.203 10.085 1.00 53.78 123 VAL A O 1
ATOM 910 N N . LYS A 1 124 ? -31.447 9.833 8.877 1.00 50.72 124 LYS A N 1
ATOM 911 C CA . LYS A 1 124 ? -31.680 8.556 8.200 1.00 50.72 124 LYS A CA 1
ATOM 912 C C . LYS A 1 124 ? -30.492 8.249 7.293 1.00 50.72 124 LYS A C 1
ATOM 914 O O . LYS A 1 124 ? -30.442 8.701 6.154 1.00 50.72 124 LYS A O 1
ATOM 919 N N . ILE A 1 125 ? -29.554 7.443 7.781 1.00 53.66 125 ILE A N 1
ATOM 920 C CA . ILE A 1 125 ? -28.484 6.894 6.947 1.00 53.66 125 ILE A CA 1
ATOM 921 C C . ILE A 1 125 ? -29.101 5.870 5.985 1.00 53.66 125 ILE A C 1
ATOM 923 O O . ILE A 1 125 ? -29.617 4.840 6.441 1.00 53.66 125 ILE A O 1
ATOM 927 N N . PRO A 1 126 ? -29.049 6.105 4.662 1.00 54.50 126 PRO A N 1
ATOM 928 C CA . PRO A 1 126 ? -29.425 5.093 3.693 1.00 54.50 126 PRO A CA 1
ATOM 929 C C . PRO A 1 126 ? -28.401 3.960 3.784 1.00 54.50 126 PRO A C 1
ATOM 931 O O . PRO A 1 126 ? -27.203 4.171 3.616 1.00 54.50 126 PRO A O 1
ATOM 934 N N . LYS A 1 127 ? -28.859 2.744 4.091 1.00 56.94 127 LYS A N 1
ATOM 935 C CA . LYS A 1 127 ? -28.000 1.555 4.072 1.00 56.94 127 LYS A CA 1
ATOM 936 C C . LYS A 1 127 ? -27.519 1.370 2.629 1.00 56.94 127 LYS A C 1
ATOM 938 O O . LYS A 1 127 ? -28.380 1.110 1.785 1.00 56.94 127 LYS A O 1
ATOM 943 N N . PRO A 1 128 ? -26.212 1.467 2.315 1.00 50.34 128 PRO A N 1
ATOM 944 C CA . PRO A 1 128 ? -25.736 1.079 0.997 1.00 50.34 128 PRO A CA 1
ATOM 945 C C . PRO A 1 128 ? -26.002 -0.420 0.870 1.00 50.34 128 PRO A C 1
ATOM 947 O O . PRO A 1 128 ? -25.367 -1.256 1.515 1.00 50.34 128 PRO A O 1
ATOM 950 N N . GLY A 1 129 ? -27.066 -0.745 0.138 1.00 56.12 129 GLY A N 1
ATOM 951 C CA . GLY A 1 129 ? -27.532 -2.106 -0.029 1.00 56.12 129 GLY A CA 1
ATOM 952 C C . GLY A 1 129 ? -26.440 -2.941 -0.675 1.00 56.12 129 GLY A C 1
ATOM 953 O O . GLY A 1 129 ? -25.673 -2.455 -1.501 1.00 56.12 129 GLY A O 1
ATOM 954 N N . ARG A 1 130 ? -26.401 -4.227 -0.333 1.00 55.12 130 ARG A N 1
ATOM 955 C CA . ARG A 1 130 ? -25.485 -5.234 -0.892 1.00 55.12 130 ARG A CA 1
ATOM 956 C C . ARG A 1 130 ? -25.435 -5.228 -2.436 1.00 55.12 130 ARG A C 1
ATOM 958 O O . ARG A 1 130 ? -24.442 -5.647 -3.013 1.00 55.12 130 ARG A O 1
ATOM 965 N N . GLN A 1 131 ? -26.473 -4.691 -3.080 1.00 59.78 131 GLN A N 1
ATOM 966 C CA . GLN A 1 131 ? -26.565 -4.427 -4.517 1.00 59.78 131 GLN A CA 1
ATOM 967 C C . GLN A 1 131 ? -25.564 -3.365 -5.012 1.00 59.78 131 GLN A C 1
ATOM 969 O O . GLN A 1 131 ? -24.963 -3.551 -6.060 1.00 59.78 131 GLN A O 1
ATOM 974 N N . LEU A 1 132 ? -25.319 -2.292 -4.254 1.00 65.12 132 LEU A N 1
ATOM 975 C CA . LEU A 1 132 ? -24.426 -1.197 -4.655 1.00 65.12 132 LEU A CA 1
ATOM 976 C C . LEU A 1 132 ? -22.950 -1.626 -4.612 1.00 65.12 132 LEU A C 1
ATOM 978 O O . LEU A 1 132 ? -22.174 -1.285 -5.500 1.00 65.12 132 LEU A O 1
ATOM 982 N N . LEU A 1 133 ? -22.595 -2.479 -3.643 1.00 68.06 133 LEU A N 1
ATOM 983 C CA . LEU A 1 133 ? -21.286 -3.139 -3.589 1.00 68.06 133 LEU A CA 1
ATOM 984 C C . LEU A 1 133 ? -21.077 -4.115 -4.757 1.00 68.06 133 LEU A C 1
ATOM 986 O O . LEU A 1 133 ? -19.982 -4.170 -5.308 1.00 68.06 133 LEU A O 1
ATOM 990 N N . MET A 1 134 ? -22.116 -4.857 -5.162 1.00 62.88 134 MET A N 1
ATOM 991 C CA . MET A 1 134 ? -22.034 -5.733 -6.339 1.00 62.88 134 MET A CA 1
ATOM 992 C C . MET A 1 134 ? -21.861 -4.936 -7.634 1.00 62.88 134 MET A C 1
ATOM 994 O O . MET A 1 134 ? -21.078 -5.343 -8.485 1.00 62.88 134 MET A O 1
ATOM 998 N N . VAL A 1 135 ? -22.538 -3.793 -7.770 1.00 73.56 135 VAL A N 1
ATOM 999 C CA . VAL A 1 135 ? -22.412 -2.936 -8.958 1.00 73.56 135 VAL A CA 1
ATOM 1000 C C . VAL A 1 135 ? -21.014 -2.330 -9.058 1.00 73.56 135 VAL A C 1
ATOM 1002 O O . VAL A 1 135 ? -20.418 -2.402 -10.125 1.00 73.56 135 VAL A O 1
ATOM 1005 N N . MET A 1 136 ? -20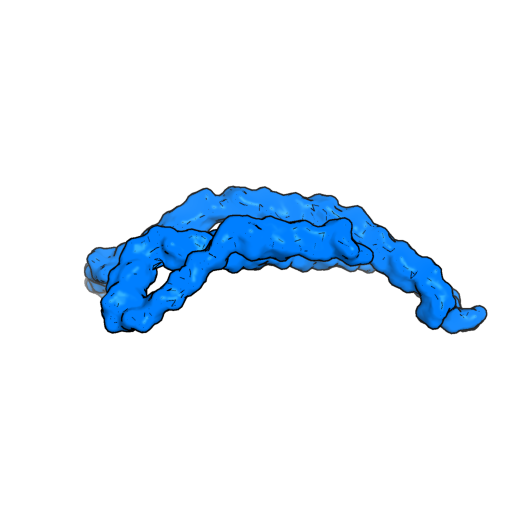.442 -1.817 -7.963 1.00 67.94 136 MET A N 1
ATOM 1006 C CA . MET A 1 136 ? -19.070 -1.284 -7.986 1.00 67.94 136 MET A CA 1
ATOM 1007 C C . MET A 1 136 ? -18.019 -2.349 -8.327 1.00 67.94 136 MET A C 1
ATOM 1009 O O . MET A 1 136 ? -17.043 -2.040 -9.002 1.00 67.94 136 MET A O 1
ATOM 1013 N N . LEU A 1 137 ? -18.222 -3.596 -7.889 1.00 73.56 137 LEU A N 1
ATOM 1014 C CA . LEU A 1 137 ? -17.329 -4.713 -8.210 1.00 73.56 137 LEU A CA 1
ATOM 1015 C C . LEU A 1 137 ? -17.467 -5.170 -9.674 1.00 73.56 137 LEU A C 1
ATOM 1017 O O . LEU A 1 137 ? -16.482 -5.565 -10.287 1.00 73.56 137 LEU A O 1
ATOM 1021 N N . ALA A 1 138 ? -18.683 -5.136 -10.225 1.00 70.62 138 ALA A N 1
ATOM 1022 C CA . ALA A 1 138 ? -18.970 -5.611 -11.579 1.00 70.62 138 ALA A CA 1
ATOM 1023 C C . ALA A 1 138 ? -18.675 -4.569 -12.670 1.00 70.62 138 ALA A C 1
ATOM 1025 O O . ALA A 1 138 ? -18.401 -4.942 -13.807 1.00 70.62 138 ALA A O 1
ATOM 1026 N N . MET A 1 139 ? -18.711 -3.276 -12.335 1.00 67.75 139 MET A N 1
ATOM 1027 C CA . MET A 1 139 ? -18.492 -2.179 -13.281 1.00 67.75 139 MET A CA 1
ATOM 1028 C C . MET A 1 139 ? -17.162 -2.261 -14.058 1.00 67.75 139 MET A C 1
ATOM 1030 O O . MET A 1 139 ? -17.200 -2.073 -15.270 1.00 67.75 139 MET A O 1
ATOM 1034 N N . PRO A 1 140 ? -16.009 -2.593 -13.445 1.00 67.12 140 PRO A N 1
ATOM 1035 C CA . PRO A 1 140 ? -14.756 -2.739 -14.190 1.00 67.12 140 PRO A CA 1
ATOM 1036 C C . PRO A 1 140 ? -14.664 -4.019 -15.038 1.00 67.12 140 PRO A C 1
ATOM 1038 O O . PRO A 1 140 ? -13.704 -4.167 -15.780 1.00 67.12 140 PRO A O 1
ATOM 1041 N N . LEU A 1 141 ? -15.618 -4.953 -14.931 1.00 66.56 141 LEU A N 1
ATOM 1042 C CA . LEU A 1 141 ? -15.644 -6.191 -15.724 1.00 66.56 141 LEU A CA 1
ATOM 1043 C C . LEU A 1 141 ? -16.475 -6.057 -17.017 1.00 66.56 141 LEU A C 1
ATOM 1045 O O . LEU A 1 141 ? -16.511 -6.979 -17.827 1.00 66.56 141 LEU A O 1
ATOM 1049 N N . LEU A 1 142 ? -17.201 -4.943 -17.157 1.00 62.12 142 LEU A N 1
ATOM 1050 C CA . LEU A 1 142 ? -18.150 -4.652 -18.238 1.00 62.12 142 LEU A CA 1
ATOM 1051 C C . LEU A 1 142 ? -17.659 -3.544 -19.189 1.00 62.12 142 LEU A C 1
ATOM 1053 O O . LEU A 1 142 ? -18.377 -3.215 -20.133 1.00 62.12 142 LEU A O 1
ATOM 1057 N N . ALA A 1 143 ? -16.477 -2.975 -18.926 1.00 45.94 143 ALA A N 1
ATOM 1058 C CA . ALA A 1 143 ? -15.788 -1.978 -19.748 1.00 45.94 143 ALA A CA 1
ATOM 1059 C C . ALA A 1 143 ? -14.569 -2.613 -20.425 1.00 45.94 143 ALA A C 1
ATOM 1061 O O . ALA A 1 143 ? -14.313 -2.258 -21.595 1.00 45.94 143 ALA A O 1
#

Sequence (143 aa):
MQASGDIEEHLADLMDSPGGKLLLEIRTHIVKRMPVMAVAFFVGLIVGYPLAAIGVEWLVSDAALAPDNTEIAVLSPVEFIAIKIRFAAALGILMVATLLIGDVASGAIRSSALRARLSEVDVKIPKPGRQLLMVMLAMPLLA

pLDDT: mean 74.47, std 14.69, range [45.94, 96.19]

Secondary structure (DSSP, 8-state):
-HHHHHHHHHHHHHHHSHHHHHHHHHHHHHHHHHHHHHHHHHHHHHHHHHHHHHHHHHHHH-TTSS-TT-------HHHHHHHHHHHHHHHHHHHHHHHHHHHHHHHHHH-HHHHHHHHHTT--PPP--HHHHHHHHHGGG--

Foldseek 3Di:
DVVVVVVVVVVVVCCVDPNNVVVVVVVVVCVVCVVVLVVLLVVLLVVQLVVLVVVVVVVVPPVVVDDPPDDPPPDDPVVSVVSSRVRSNVRSVVRSVVVVVVCCVVVCVVDVVNVVVCVVPVDDDDDCDPVNVVCVVCVVVVD